Protein AF-A0A822DI60-F1 (afdb_monomer_lite)

Radius of gyration: 18.91 Å; chains: 1; bounding box: 46×36×45 Å

Structure (mmCIF, N/CA/C/O backbone):
data_AF-A0A822DI60-F1
#
_entry.id   AF-A0A822DI60-F1
#
loop_
_atom_site.group_PDB
_atom_site.id
_atom_site.type_symbol
_atom_site.label_atom_id
_atom_site.label_alt_id
_atom_site.label_comp_id
_atom_site.label_asym_id
_atom_site.label_entity_id
_atom_site.label_seq_id
_atom_site.pdbx_PDB_ins_code
_atom_site.Cartn_x
_atom_site.Cartn_y
_atom_site.Cartn_z
_atom_site.occupancy
_atom_site.B_iso_or_equiv
_atom_site.auth_seq_id
_atom_site.auth_comp_id
_atom_site.auth_asym_id
_atom_site.auth_atom_id
_atom_site.pdbx_PDB_model_num
ATOM 1 N N . MET A 1 1 ? 17.955 -31.924 7.484 1.00 44.59 1 MET A N 1
ATOM 2 C CA . MET A 1 1 ? 18.153 -30.607 8.133 1.00 44.59 1 MET A CA 1
ATOM 3 C C . MET A 1 1 ? 18.851 -29.636 7.166 1.00 44.59 1 MET A C 1
ATOM 5 O O . MET A 1 1 ? 19.863 -29.048 7.505 1.00 44.59 1 MET A O 1
ATOM 9 N N . VAL A 1 2 ? 18.333 -29.502 5.933 1.00 52.41 2 VAL A N 1
ATOM 10 C CA . VAL A 1 2 ? 18.968 -28.743 4.822 1.00 52.41 2 VAL A CA 1
ATOM 11 C C . VAL A 1 2 ? 18.237 -27.420 4.524 1.00 52.41 2 VAL A C 1
ATOM 13 O O . VAL A 1 2 ? 18.705 -26.601 3.752 1.00 52.41 2 VAL A O 1
ATOM 16 N N . LEU A 1 3 ? 17.115 -27.136 5.189 1.00 53.62 3 LEU A N 1
ATOM 17 C CA . LEU A 1 3 ? 16.177 -26.096 4.744 1.00 53.62 3 LEU A CA 1
ATOM 18 C C . LEU A 1 3 ? 16.035 -24.911 5.713 1.00 53.62 3 LEU A C 1
ATOM 20 O O . LEU A 1 3 ? 14.958 -24.340 5.804 1.00 53.62 3 LEU A O 1
ATOM 24 N N . GLN A 1 4 ? 17.075 -24.530 6.461 1.00 56.75 4 GLN A N 1
ATOM 25 C CA . GLN A 1 4 ? 17.029 -23.277 7.245 1.00 56.75 4 GLN A CA 1
ATOM 26 C C . GLN A 1 4 ? 17.996 -22.202 6.735 1.00 56.75 4 GLN A C 1
ATOM 28 O O . GLN A 1 4 ? 17.643 -21.027 6.734 1.00 56.75 4 GLN A O 1
ATOM 33 N N . GLY A 1 5 ? 19.167 -22.583 6.211 1.00 60.97 5 GLY A N 1
ATOM 34 C CA . GLY A 1 5 ? 20.145 -21.619 5.693 1.00 60.97 5 GLY A CA 1
ATOM 35 C C . GLY A 1 5 ? 19.729 -20.950 4.378 1.00 60.97 5 GLY A C 1
ATOM 36 O O . GLY A 1 5 ? 19.907 -19.746 4.218 1.00 60.97 5 GLY A O 1
ATOM 37 N N . GLU A 1 6 ? 19.146 -21.702 3.442 1.00 72.31 6 GLU A N 1
ATOM 38 C CA . GLU A 1 6 ? 18.801 -21.174 2.110 1.00 72.31 6 GLU A CA 1
ATOM 39 C C . GLU A 1 6 ? 17.577 -20.251 2.136 1.00 72.31 6 GLU A C 1
ATOM 41 O O . GLU A 1 6 ? 17.566 -19.213 1.473 1.00 72.31 6 GLU A O 1
ATOM 46 N N . TRP A 1 7 ? 16.578 -20.570 2.964 1.00 75.75 7 TRP A N 1
ATOM 47 C CA . TRP A 1 7 ? 15.413 -19.708 3.179 1.00 75.75 7 TRP A CA 1
ATOM 48 C C . TRP A 1 7 ? 15.788 -18.421 3.911 1.00 75.75 7 TRP A C 1
ATOM 50 O O . TRP A 1 7 ? 15.297 -17.359 3.540 1.00 75.75 7 TRP A O 1
ATOM 60 N N . ALA A 1 8 ? 16.713 -18.479 4.877 1.00 78.62 8 ALA A N 1
ATOM 61 C CA . ALA A 1 8 ? 17.246 -17.278 5.518 1.00 78.62 8 ALA A CA 1
ATOM 62 C C . ALA A 1 8 ? 17.951 -16.366 4.499 1.00 78.62 8 ALA A C 1
ATOM 64 O O . ALA A 1 8 ? 17.684 -15.168 4.451 1.00 78.62 8 ALA A O 1
ATOM 65 N N . GLN A 1 9 ? 18.772 -16.936 3.608 1.00 81.75 9 GLN A N 1
ATOM 66 C CA . GLN A 1 9 ? 19.409 -16.175 2.528 1.00 81.75 9 GLN A CA 1
ATOM 67 C C . GLN A 1 9 ? 18.395 -15.581 1.543 1.00 81.75 9 GLN A C 1
ATOM 69 O O . GLN A 1 9 ? 18.609 -14.483 1.027 1.00 81.75 9 GLN A O 1
ATOM 74 N N . LEU A 1 10 ? 17.306 -16.293 1.251 1.00 80.25 10 LEU A N 1
ATOM 75 C CA . LEU A 1 10 ? 16.245 -15.801 0.376 1.00 80.25 10 LEU A CA 1
ATOM 76 C C . LEU A 1 10 ? 15.482 -14.638 1.021 1.00 80.25 10 LEU A C 1
ATOM 78 O O . LEU A 1 10 ? 15.246 -13.624 0.363 1.00 80.25 10 LEU A O 1
ATOM 82 N N . VAL A 1 11 ? 15.143 -14.760 2.306 1.00 79.06 11 VAL A N 1
ATOM 83 C CA . VAL A 1 11 ? 14.493 -13.698 3.083 1.00 79.06 11 VAL A CA 1
ATOM 84 C C . VAL A 1 11 ? 15.393 -12.467 3.149 1.00 79.06 11 VAL A C 1
ATOM 86 O O . VAL A 1 11 ? 14.930 -11.371 2.846 1.00 79.06 11 VAL A O 1
ATOM 89 N N . ASP A 1 12 ? 16.688 -12.635 3.416 1.00 81.69 12 ASP A N 1
ATOM 90 C CA . ASP A 1 12 ? 17.649 -11.528 3.438 1.00 81.69 12 ASP A CA 1
ATOM 91 C C . ASP A 1 12 ? 17.792 -10.844 2.075 1.00 81.69 12 ASP A C 1
ATOM 93 O O . ASP A 1 12 ? 17.821 -9.612 1.990 1.00 81.69 12 ASP A O 1
ATOM 97 N N . LYS A 1 13 ? 17.838 -11.617 0.983 1.00 80.75 13 LYS A N 1
ATOM 98 C CA . LYS A 1 13 ? 17.869 -11.072 -0.384 1.00 80.75 13 LYS A CA 1
ATOM 99 C C . LYS A 1 13 ? 16.590 -10.301 -0.709 1.00 80.75 13 LYS A C 1
ATOM 101 O O . LYS A 1 13 ? 16.669 -9.213 -1.277 1.00 80.75 13 LYS A O 1
ATOM 106 N N . THR A 1 14 ? 15.437 -10.830 -0.311 1.00 78.06 14 THR A N 1
ATOM 107 C CA . THR A 1 14 ? 14.126 -10.200 -0.523 1.00 78.06 14 THR A CA 1
ATOM 108 C C . THR A 1 14 ? 13.999 -8.911 0.290 1.00 78.06 14 THR A C 1
ATOM 110 O O . THR A 1 14 ? 13.631 -7.867 -0.244 1.00 78.06 14 THR A O 1
ATOM 113 N N . LEU A 1 15 ? 14.406 -8.938 1.561 1.00 79.00 15 LEU A N 1
ATOM 114 C CA . LEU A 1 15 ? 14.430 -7.772 2.439 1.00 79.00 15 LEU A CA 1
ATOM 115 C C . LEU A 1 15 ? 15.395 -6.698 1.925 1.00 79.00 15 LEU A C 1
ATOM 117 O O . LEU A 1 15 ? 15.084 -5.506 1.964 1.00 79.00 15 LEU A O 1
ATOM 121 N N . ARG A 1 16 ? 16.566 -7.100 1.420 1.00 79.38 16 ARG A N 1
ATOM 122 C CA . ARG A 1 16 ? 17.525 -6.182 0.797 1.00 79.38 16 ARG A CA 1
ATOM 123 C C . ARG A 1 16 ? 16.939 -5.543 -0.459 1.00 79.38 16 ARG A C 1
ATOM 125 O O . ARG A 1 16 ? 17.097 -4.338 -0.623 1.00 79.38 16 ARG A O 1
ATOM 132 N N . LEU A 1 17 ? 16.242 -6.309 -1.299 1.00 77.06 17 LEU A N 1
ATOM 133 C CA . LEU A 1 17 ? 15.556 -5.788 -2.482 1.00 77.06 17 LEU A CA 1
ATOM 134 C C . LEU A 1 17 ? 14.491 -4.748 -2.096 1.00 77.06 17 LEU A C 1
ATOM 136 O O . LEU A 1 17 ? 14.514 -3.645 -2.636 1.00 77.06 17 LEU A O 1
ATOM 140 N N . SER A 1 18 ? 13.634 -5.054 -1.115 1.00 77.12 18 SER A N 1
ATOM 141 C CA . SER A 1 18 ? 12.632 -4.111 -0.591 1.00 77.12 18 SER A CA 1
ATOM 142 C C . SER A 1 18 ? 13.289 -2.811 -0.122 1.00 77.12 18 SER A C 1
ATOM 144 O O . SER A 1 18 ? 12.964 -1.732 -0.608 1.00 77.12 18 SER A O 1
ATOM 146 N N . LYS A 1 19 ? 14.322 -2.913 0.727 1.00 78.50 19 LYS A N 1
ATOM 147 C CA . LYS A 1 19 ? 15.071 -1.749 1.232 1.00 78.50 19 LYS A CA 1
ATOM 148 C C . LYS A 1 19 ? 15.731 -0.938 0.116 1.00 78.50 19 LYS A C 1
ATOM 150 O O . LYS A 1 19 ? 15.856 0.281 0.236 1.00 78.50 19 LYS A O 1
ATOM 155 N N . MET A 1 20 ? 16.198 -1.595 -0.946 1.00 78.25 20 MET A N 1
ATOM 156 C CA . MET A 1 20 ? 16.793 -0.922 -2.102 1.00 78.25 20 MET A CA 1
ATOM 157 C C . MET A 1 20 ? 15.762 -0.115 -2.890 1.00 78.25 20 MET A C 1
ATOM 159 O O . MET A 1 20 ? 16.103 0.975 -3.358 1.00 78.25 20 MET A O 1
ATOM 163 N N . ILE A 1 21 ? 14.538 -0.633 -3.025 1.00 76.81 21 ILE A N 1
ATOM 164 C CA . ILE A 1 21 ? 13.415 0.048 -3.677 1.00 76.81 21 ILE A CA 1
ATOM 165 C C . ILE A 1 21 ? 13.005 1.269 -2.846 1.00 76.81 21 ILE A C 1
ATOM 167 O O . ILE A 1 21 ? 13.047 2.385 -3.366 1.00 76.81 21 ILE A O 1
ATOM 171 N N . ASP A 1 22 ? 12.751 1.083 -1.547 1.00 74.44 22 ASP A N 1
ATOM 172 C CA . ASP A 1 22 ? 12.283 2.144 -0.643 1.00 74.44 22 ASP A CA 1
ATOM 173 C C . ASP A 1 22 ? 13.270 3.313 -0.540 1.00 74.44 22 ASP A C 1
ATOM 175 O O . ASP A 1 22 ? 12.896 4.482 -0.632 1.00 74.44 22 ASP A O 1
ATOM 179 N N . LYS A 1 23 ? 14.566 3.012 -0.390 1.00 74.38 23 LYS A N 1
ATOM 180 C CA . LYS A 1 23 ? 15.609 4.032 -0.192 1.00 74.38 23 LYS A CA 1
ATOM 181 C C . LYS A 1 23 ? 16.197 4.585 -1.494 1.00 74.38 23 LYS A C 1
ATOM 183 O O . LYS A 1 23 ? 17.186 5.312 -1.447 1.00 74.38 23 LYS A O 1
ATOM 188 N N . ARG A 1 24 ? 15.658 4.208 -2.661 1.00 70.38 24 ARG A N 1
ATOM 189 C CA . ARG A 1 24 ? 16.211 4.541 -3.992 1.00 70.38 24 ARG A CA 1
ATOM 190 C C . ARG A 1 24 ? 17.713 4.219 -4.159 1.00 70.38 24 ARG A C 1
ATOM 192 O O . ARG A 1 24 ? 18.399 4.828 -4.976 1.00 70.38 24 ARG A O 1
ATOM 199 N N . ILE A 1 25 ? 18.230 3.223 -3.429 1.00 73.69 25 ILE A N 1
ATOM 200 C CA . ILE A 1 25 ? 19.659 2.825 -3.436 1.00 73.69 25 ILE A CA 1
ATOM 201 C C . ILE A 1 25 ? 20.020 2.029 -4.706 1.00 73.69 25 ILE A C 1
ATOM 203 O O . ILE A 1 25 ? 21.190 1.865 -5.052 1.00 73.69 25 ILE A O 1
ATOM 207 N N . TRP A 1 26 ? 19.020 1.569 -5.460 1.00 70.06 26 TRP A N 1
ATOM 208 C CA . TRP A 1 26 ? 19.217 0.855 -6.722 1.00 70.06 26 TRP A CA 1
ATOM 209 C C . TRP A 1 26 ? 20.070 1.641 -7.736 1.00 70.06 26 TRP A C 1
ATOM 211 O O . TRP A 1 26 ? 20.826 1.030 -8.482 1.00 70.06 26 TRP A O 1
ATOM 221 N N . GLN A 1 27 ? 20.041 2.979 -7.736 1.00 66.88 27 GLN A N 1
ATOM 222 C CA . GLN A 1 27 ? 20.849 3.785 -8.663 1.00 66.88 27 GLN A CA 1
ATOM 223 C C . GLN A 1 27 ? 22.363 3.643 -8.442 1.00 66.88 27 GLN A C 1
ATOM 225 O O . GLN A 1 27 ? 23.115 3.565 -9.415 1.00 66.88 27 GLN A O 1
ATOM 230 N N . SER A 1 28 ? 22.817 3.599 -7.186 1.00 69.56 28 SER A N 1
ATOM 231 C CA . SER A 1 28 ? 24.243 3.551 -6.836 1.00 69.56 28 SER A CA 1
ATOM 232 C C . SER A 1 28 ? 24.798 2.126 -6.815 1.00 69.56 28 SER A C 1
ATOM 234 O O . SER A 1 28 ? 25.914 1.897 -7.272 1.00 69.56 28 SER A O 1
ATOM 236 N N . GLU A 1 29 ? 24.019 1.143 -6.363 1.00 67.12 29 GLU A N 1
ATOM 237 C CA . GLU A 1 29 ? 24.460 -0.257 -6.323 1.00 67.12 29 GLU A CA 1
ATOM 238 C C . GLU A 1 29 ? 24.487 -0.906 -7.719 1.00 67.12 29 GLU A C 1
ATOM 240 O O . GLU A 1 29 ? 25.373 -1.712 -8.001 1.00 67.12 29 GLU A O 1
ATOM 245 N N . LEU A 1 30 ? 23.602 -0.511 -8.646 1.00 64.12 30 LEU A N 1
ATOM 246 C CA . LEU A 1 30 ? 23.642 -1.005 -10.033 1.00 64.12 30 LEU A CA 1
ATOM 247 C C . LEU A 1 30 ? 24.865 -0.506 -10.812 1.00 64.12 30 LEU A C 1
ATOM 249 O O . LEU A 1 30 ? 25.293 -1.168 -11.753 1.00 64.12 30 LEU A O 1
ATOM 253 N N . MET A 1 31 ? 25.484 0.609 -10.403 1.00 61.34 31 MET A N 1
ATOM 254 C CA . MET A 1 31 ? 26.772 1.037 -10.969 1.00 61.34 31 MET A CA 1
ATOM 255 C C . MET A 1 31 ? 27.882 0.011 -10.712 1.00 61.34 31 MET A C 1
ATOM 257 O O . MET A 1 31 ? 28.800 -0.106 -11.518 1.00 61.34 31 MET A O 1
ATOM 261 N N . ARG A 1 32 ? 27.790 -0.748 -9.612 1.00 67.50 32 ARG A N 1
ATOM 262 C CA . ARG A 1 32 ? 28.762 -1.788 -9.240 1.00 67.50 32 ARG A CA 1
ATOM 263 C C . ARG A 1 32 ? 28.501 -3.123 -9.943 1.00 67.50 32 ARG A C 1
ATOM 265 O O . ARG A 1 32 ? 29.385 -3.974 -9.975 1.00 67.50 32 ARG A O 1
ATOM 272 N N . ALA A 1 33 ? 27.312 -3.313 -10.517 1.00 64.81 33 ALA A N 1
ATOM 273 C CA . ALA A 1 33 ? 26.912 -4.531 -11.212 1.00 64.81 33 ALA A CA 1
ATOM 274 C C . ALA A 1 33 ? 26.340 -4.198 -12.606 1.00 64.81 33 ALA A C 1
ATOM 276 O O . ALA A 1 33 ? 25.121 -4.205 -12.787 1.00 64.81 33 ALA A O 1
ATOM 277 N N . PRO A 1 34 ? 27.195 -3.978 -13.625 1.00 61.94 34 PRO A N 1
ATOM 278 C CA . PRO A 1 34 ? 26.782 -3.547 -14.968 1.00 61.94 34 PRO A CA 1
ATOM 279 C C . PRO A 1 34 ? 26.035 -4.626 -15.772 1.00 61.94 34 PRO A C 1
ATOM 281 O O . PRO A 1 34 ? 25.704 -4.411 -16.932 1.00 61.94 34 PRO A O 1
ATOM 284 N N . ARG A 1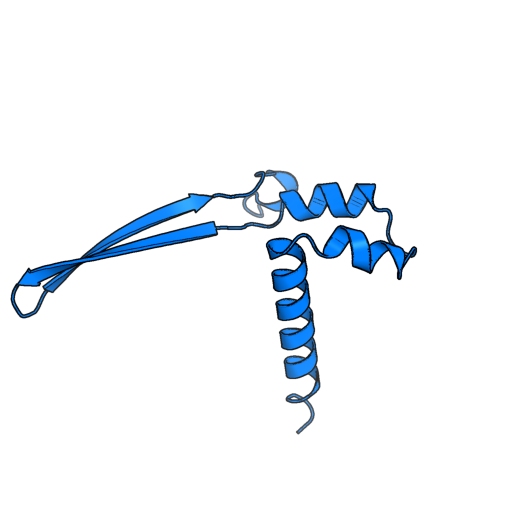 35 ? 25.765 -5.793 -15.169 1.00 66.75 35 ARG A N 1
ATOM 285 C CA . ARG A 1 35 ? 25.071 -6.922 -15.808 1.00 66.75 35 ARG A CA 1
ATOM 286 C C . ARG A 1 35 ? 23.612 -6.626 -16.154 1.00 66.75 35 ARG A C 1
ATOM 288 O O . ARG A 1 35 ? 23.035 -7.358 -16.948 1.00 66.75 35 ARG A O 1
ATOM 295 N N . PHE A 1 36 ? 23.018 -5.589 -15.567 1.00 65.31 36 PHE A N 1
ATOM 296 C CA . PHE A 1 36 ? 21.640 -5.204 -15.843 1.00 65.31 36 PHE A CA 1
ATOM 297 C C . PHE A 1 36 ? 21.558 -3.799 -16.431 1.00 65.31 36 PHE A C 1
ATOM 299 O O . PHE A 1 36 ? 22.145 -2.846 -15.916 1.00 65.31 36 PHE A O 1
ATOM 306 N N . GLU A 1 37 ? 20.761 -3.655 -17.487 1.00 66.75 37 GLU A N 1
ATOM 307 C CA . GLU A 1 37 ? 20.479 -2.356 -18.084 1.00 66.75 37 GLU A CA 1
ATOM 308 C C . GLU A 1 37 ? 19.646 -1.491 -17.127 1.00 66.75 37 GLU A C 1
ATOM 310 O O . GLU A 1 37 ? 18.513 -1.832 -16.768 1.00 66.75 37 GLU A O 1
ATOM 315 N N . LYS A 1 38 ? 20.175 -0.315 -16.764 1.00 68.19 38 LYS A N 1
ATOM 316 C CA . LYS A 1 38 ? 19.504 0.664 -15.885 1.00 68.19 38 LYS A CA 1
ATOM 317 C C . LYS A 1 38 ? 18.072 0.987 -16.328 1.00 68.19 38 LYS A C 1
ATOM 319 O O . LYS A 1 38 ? 17.190 1.161 -15.492 1.00 68.19 38 LYS A O 1
ATOM 324 N N . LYS A 1 39 ? 17.838 1.055 -17.644 1.00 69.31 39 LYS A N 1
ATOM 325 C CA . LYS A 1 39 ? 16.543 1.405 -18.248 1.00 69.31 39 LYS A CA 1
ATOM 326 C C . LYS A 1 39 ? 15.479 0.335 -18.003 1.00 69.31 39 LYS A C 1
ATOM 328 O O . LYS A 1 39 ? 14.322 0.672 -17.768 1.00 69.31 39 LYS A O 1
ATOM 333 N N . THR A 1 40 ? 15.866 -0.937 -18.044 1.00 74.19 40 THR A N 1
ATOM 334 C CA . THR A 1 40 ? 14.956 -2.062 -17.813 1.00 74.19 40 THR A CA 1
ATOM 335 C C . THR A 1 40 ? 14.564 -2.117 -16.346 1.00 74.19 40 THR A C 1
ATOM 337 O O . THR A 1 40 ? 13.378 -2.167 -16.042 1.00 74.19 40 THR A O 1
ATOM 340 N N . ILE A 1 41 ? 15.523 -1.988 -15.429 1.00 76.50 41 ILE A N 1
ATOM 341 C CA . ILE A 1 41 ? 15.228 -1.995 -13.992 1.00 76.50 41 ILE A CA 1
ATOM 342 C C . ILE A 1 41 ? 14.368 -0.794 -13.586 1.00 76.50 41 ILE A C 1
ATOM 344 O O . ILE A 1 41 ? 13.381 -0.979 -12.881 1.00 76.50 41 ILE A O 1
ATOM 348 N N . TYR A 1 42 ? 14.677 0.411 -14.078 1.00 73.12 42 TYR A N 1
ATOM 349 C CA . TYR A 1 42 ? 13.882 1.608 -13.780 1.00 73.12 42 TYR A CA 1
ATOM 350 C C . TYR A 1 42 ? 12.400 1.417 -14.113 1.00 73.12 42 TYR A C 1
ATOM 352 O O . TYR A 1 42 ? 11.532 1.714 -13.298 1.00 73.12 42 TYR A O 1
ATOM 360 N N . LYS A 1 43 ? 12.112 0.836 -15.284 1.00 75.25 43 LYS A N 1
ATOM 361 C CA . LYS A 1 43 ? 10.740 0.538 -15.704 1.00 75.25 43 LYS A CA 1
ATOM 362 C C . LYS A 1 43 ? 10.046 -0.477 -14.800 1.00 75.25 43 LYS A C 1
ATOM 364 O O . LYS A 1 43 ? 8.848 -0.364 -14.602 1.00 75.25 43 LYS A O 1
ATOM 369 N N . HIS A 1 44 ? 10.756 -1.476 -14.282 1.00 75.25 44 HIS A N 1
ATOM 370 C CA . HIS A 1 44 ? 10.139 -2.526 -13.466 1.00 75.25 44 HIS A CA 1
ATOM 371 C C . HIS A 1 44 ? 9.978 -2.118 -12.001 1.00 75.25 44 HIS A C 1
ATOM 373 O O . HIS A 1 44 ? 8.998 -2.515 -11.385 1.00 75.25 44 HIS A O 1
ATOM 379 N N . ILE A 1 45 ? 10.873 -1.289 -11.454 1.00 79.50 45 ILE A N 1
ATOM 380 C CA . ILE A 1 45 ? 10.788 -0.832 -10.058 1.00 79.50 45 ILE A CA 1
ATOM 381 C C . ILE A 1 45 ? 9.493 -0.055 -9.801 1.00 79.50 45 ILE A C 1
ATOM 383 O O . ILE A 1 45 ? 8.862 -0.265 -8.774 1.00 79.50 45 ILE A O 1
ATOM 387 N N . HIS A 1 46 ? 9.062 0.792 -10.737 1.00 77.94 46 HIS A N 1
ATOM 388 C CA . HIS A 1 46 ? 7.816 1.556 -10.595 1.00 77.94 46 HIS A CA 1
ATOM 389 C C . HIS A 1 46 ? 6.545 0.712 -10.725 1.00 77.94 46 HIS A C 1
ATOM 391 O O . HIS A 1 46 ? 5.479 1.160 -10.315 1.00 77.94 46 HIS A O 1
ATOM 397 N N . HIS A 1 47 ? 6.657 -0.492 -11.282 1.00 81.19 47 HIS A N 1
ATOM 398 C CA . HIS A 1 47 ? 5.562 -1.450 -11.333 1.00 81.19 47 HIS A CA 1
ATOM 399 C C . HIS A 1 47 ? 5.486 -2.304 -10.063 1.00 81.19 47 HIS A C 1
ATOM 401 O O . HIS A 1 47 ? 4.499 -2.996 -9.891 1.00 81.19 47 HIS A O 1
ATOM 407 N N . VAL A 1 48 ? 6.488 -2.302 -9.175 1.00 82.19 48 VAL A N 1
ATOM 408 C CA . VAL A 1 48 ? 6.419 -3.114 -7.950 1.00 82.19 48 VAL A CA 1
ATOM 409 C C . VAL A 1 48 ? 5.266 -2.606 -7.080 1.00 82.19 48 VAL A C 1
ATOM 411 O O . VAL A 1 48 ? 5.260 -1.417 -6.767 1.00 82.19 48 VAL A O 1
ATOM 414 N N . PRO A 1 49 ? 4.317 -3.467 -6.661 1.00 79.44 49 PRO A N 1
ATOM 415 C CA . PRO A 1 49 ? 3.164 -3.045 -5.880 1.00 79.44 49 PRO A CA 1
ATOM 416 C C . PRO A 1 49 ? 3.601 -2.572 -4.493 1.00 79.44 49 PRO A C 1
ATOM 418 O O . PRO A 1 49 ? 3.823 -3.373 -3.585 1.00 79.44 49 PRO A O 1
ATOM 421 N N . LYS A 1 50 ? 3.739 -1.256 -4.337 1.00 82.81 50 LYS A N 1
ATOM 422 C CA . LYS A 1 50 ? 3.997 -0.593 -3.061 1.00 82.81 50 LYS A CA 1
ATOM 423 C C . LYS A 1 50 ? 2.687 -0.009 -2.540 1.00 82.81 50 LYS A C 1
ATOM 425 O O . LYS A 1 50 ? 2.016 0.756 -3.233 1.00 82.81 50 LYS A O 1
ATOM 430 N N . LEU A 1 51 ? 2.323 -0.397 -1.324 1.00 85.44 51 LEU A N 1
ATOM 431 C CA . LEU A 1 51 ? 1.137 0.087 -0.626 1.00 85.44 51 LEU A CA 1
ATOM 432 C C . LEU A 1 51 ? 1.580 0.799 0.645 1.00 85.44 51 LEU A C 1
ATOM 434 O O . LEU A 1 51 ? 2.372 0.260 1.417 1.00 85.44 51 LEU A O 1
ATOM 438 N N . GLU A 1 52 ? 1.056 1.994 0.858 1.00 85.44 52 GLU A N 1
ATOM 439 C CA . GLU A 1 52 ? 1.201 2.734 2.102 1.00 85.44 52 GLU A CA 1
ATOM 440 C C . GLU A 1 52 ? -0.096 2.566 2.894 1.00 85.44 52 GLU A C 1
ATOM 442 O O . GLU A 1 52 ? -1.192 2.811 2.385 1.00 85.44 52 GLU A O 1
ATOM 447 N N . LEU A 1 53 ? 0.035 2.054 4.117 1.00 87.56 53 LEU A N 1
ATOM 448 C CA . LEU A 1 53 ? -1.079 1.767 5.013 1.00 87.56 53 LEU A CA 1
ATOM 449 C C . LEU A 1 53 ? -0.997 2.730 6.191 1.00 87.56 53 LEU A C 1
ATOM 451 O O . LEU A 1 53 ? 0.007 2.736 6.904 1.00 87.56 53 LEU A O 1
ATOM 455 N N . ASP A 1 54 ? -2.054 3.503 6.403 1.00 91.19 54 ASP A N 1
ATOM 456 C CA . ASP A 1 54 ? -2.230 4.321 7.597 1.00 91.19 54 ASP A CA 1
ATOM 457 C C . ASP A 1 54 ? -3.450 3.824 8.375 1.00 91.19 54 ASP A C 1
ATOM 459 O O . ASP A 1 54 ? -4.460 3.419 7.796 1.00 91.19 54 ASP A O 1
ATOM 463 N N . VAL A 1 55 ? -3.330 3.779 9.697 1.00 94.69 55 VAL A N 1
ATOM 464 C CA . VAL A 1 55 ? -4.325 3.163 10.574 1.00 94.69 55 VAL A CA 1
ATOM 465 C C . VAL A 1 55 ? -4.651 4.114 11.708 1.00 94.69 55 VAL A C 1
ATOM 467 O O . VAL A 1 55 ? -3.831 4.353 12.593 1.00 94.69 55 VAL A O 1
ATOM 470 N N . HIS A 1 56 ? -5.894 4.583 11.737 1.00 94.31 56 HIS A N 1
ATOM 471 C CA . HIS A 1 56 ? -6.435 5.326 12.862 1.00 94.31 56 HIS A CA 1
ATOM 472 C C . HIS A 1 56 ? -7.322 4.417 13.718 1.00 94.31 56 HIS A C 1
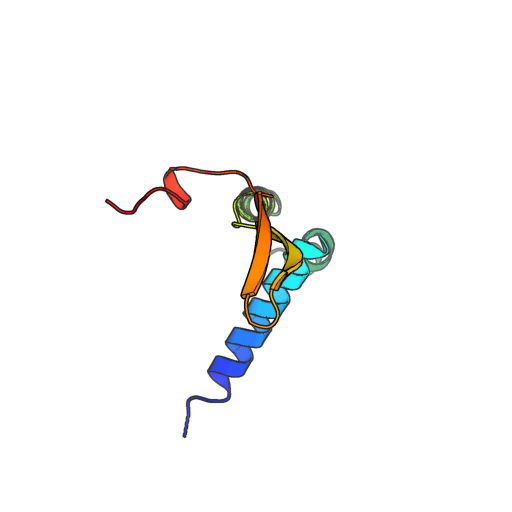ATOM 474 O O . HIS A 1 56 ? -8.300 3.840 13.245 1.00 94.31 56 HIS A O 1
ATOM 480 N N . VAL A 1 57 ? -6.978 4.280 15.000 1.00 94.94 57 VAL A N 1
ATOM 481 C CA . VAL A 1 57 ? -7.717 3.440 15.951 1.00 94.94 57 VAL A CA 1
ATOM 482 C C . VAL A 1 57 ? -8.371 4.327 16.999 1.00 94.94 57 VAL A C 1
ATOM 484 O O . VAL A 1 57 ? -7.686 5.074 17.695 1.00 94.94 57 VAL A O 1
ATOM 487 N N . SER A 1 58 ? -9.690 4.217 17.151 1.00 94.12 58 SER A N 1
ATOM 488 C CA . SER A 1 58 ? -10.445 4.923 18.188 1.00 94.12 58 SER A CA 1
ATOM 489 C C . SER A 1 58 ? -11.353 3.962 18.966 1.00 94.12 58 SER A C 1
ATOM 491 O O . SER A 1 58 ? -12.022 3.119 18.370 1.00 94.12 58 SER A O 1
ATOM 493 N N . PRO A 1 59 ? -11.392 4.029 20.307 1.00 94.69 59 PRO A N 1
ATOM 494 C CA . PRO A 1 59 ? -12.303 3.202 21.091 1.00 94.69 59 PRO A CA 1
ATOM 495 C C . PRO A 1 59 ? -13.750 3.688 20.938 1.00 94.69 59 PRO A C 1
ATOM 497 O O . PRO A 1 59 ? -14.017 4.881 21.058 1.00 94.69 59 PRO A O 1
ATOM 500 N N . ILE A 1 60 ? -14.688 2.762 20.711 1.00 95.06 60 ILE A N 1
ATOM 501 C CA . ILE A 1 60 ? -16.133 3.065 20.680 1.00 95.06 60 ILE A CA 1
ATOM 502 C C . ILE A 1 60 ? -16.767 2.676 22.018 1.00 95.06 60 ILE A C 1
ATOM 504 O O . ILE A 1 60 ? -17.528 3.440 22.607 1.00 95.06 60 ILE A O 1
ATOM 508 N N . THR A 1 61 ? -16.434 1.486 22.525 1.00 95.19 61 THR A N 1
ATOM 509 C CA . THR A 1 61 ? -16.886 0.985 23.831 1.00 95.19 61 THR A CA 1
ATOM 510 C C . THR A 1 61 ? -15.750 0.256 24.546 1.00 95.19 61 THR A C 1
ATOM 512 O O . THR A 1 61 ? -14.681 0.043 23.979 1.00 95.19 61 THR A O 1
ATOM 515 N N . ARG A 1 62 ? -15.985 -0.2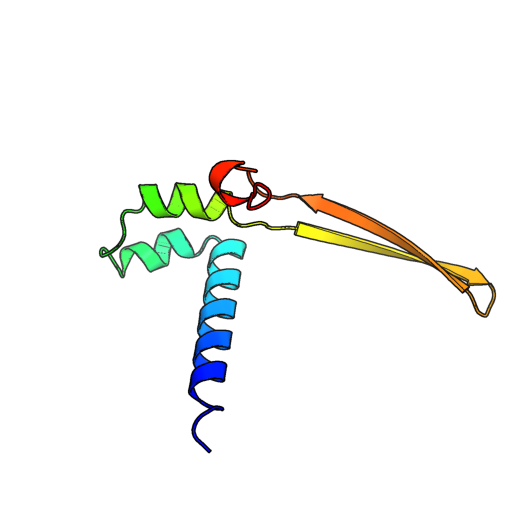00 25.787 1.00 92.75 62 ARG A N 1
ATOM 516 C CA . ARG A 1 62 ? -14.996 -0.966 26.573 1.00 92.75 62 ARG A CA 1
ATOM 517 C C . ARG A 1 62 ? -14.492 -2.242 25.885 1.00 92.75 62 ARG A C 1
ATOM 519 O O . ARG A 1 62 ? -13.462 -2.759 26.295 1.00 92.75 62 ARG A O 1
ATOM 526 N N . LEU A 1 63 ? -15.215 -2.751 24.885 1.00 94.88 63 LEU A N 1
ATOM 527 C CA . LEU A 1 63 ? -14.897 -3.999 24.186 1.00 94.88 63 LEU A CA 1
ATOM 528 C C . LEU A 1 63 ? -14.811 -3.842 22.659 1.00 94.88 63 LEU A C 1
ATOM 530 O O . LEU A 1 63 ? -14.600 -4.835 21.971 1.00 94.88 63 LEU A O 1
ATOM 534 N N . THR A 1 64 ? -14.988 -2.635 22.106 1.00 94.31 64 THR A N 1
ATOM 535 C CA . THR A 1 64 ? -14.976 -2.427 20.647 1.00 94.31 64 THR A CA 1
ATOM 536 C C . THR A 1 64 ? -14.102 -1.244 20.250 1.00 94.31 64 THR A C 1
ATOM 538 O O . THR A 1 64 ? -14.190 -0.156 20.826 1.00 94.31 64 THR A O 1
ATOM 541 N N . LEU A 1 65 ? -13.265 -1.471 19.237 1.00 95.75 65 LEU A N 1
ATOM 542 C CA . LEU A 1 65 ? -12.410 -0.469 18.613 1.00 95.75 65 LEU A CA 1
ATOM 543 C C . LEU A 1 65 ? -12.908 -0.212 17.192 1.00 95.75 65 LEU A C 1
ATOM 545 O O . LEU A 1 65 ? -13.197 -1.148 16.446 1.00 95.75 65 LEU A O 1
ATOM 549 N N . LYS A 1 66 ? -12.976 1.057 16.814 1.00 93.94 66 LYS A N 1
ATOM 550 C CA . LYS A 1 66 ? -13.087 1.492 15.430 1.00 93.94 66 LYS A CA 1
ATOM 551 C C . LYS A 1 66 ? -11.688 1.537 14.837 1.00 93.94 66 LYS A C 1
ATOM 553 O O . LYS A 1 66 ? -10.795 2.153 15.417 1.00 93.94 66 LYS A O 1
ATOM 558 N N . ILE A 1 67 ? -11.518 0.905 13.686 1.00 95.31 67 ILE A N 1
ATOM 559 C CA . ILE A 1 67 ? -10.282 0.950 12.911 1.00 95.31 67 ILE A CA 1
ATOM 560 C C . ILE A 1 67 ? -10.622 1.601 11.577 1.00 95.31 67 ILE A C 1
ATOM 562 O O . ILE A 1 67 ? -11.445 1.086 10.823 1.00 95.31 67 ILE A O 1
ATOM 566 N N . GLU A 1 68 ? -10.005 2.739 11.301 1.00 94.31 68 GLU A N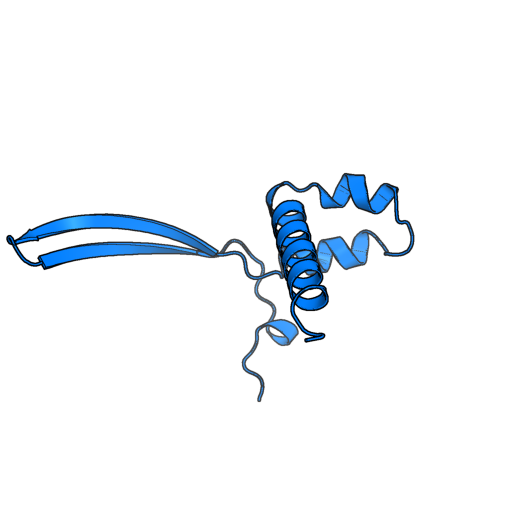 1
ATOM 567 C CA . GLU A 1 68 ? -10.041 3.402 10.006 1.00 94.31 68 GLU A CA 1
ATOM 568 C C . GLU A 1 68 ? -8.712 3.113 9.311 1.00 94.31 68 GLU A C 1
ATOM 570 O O . GLU A 1 68 ? -7.660 3.591 9.732 1.00 94.31 68 GLU A O 1
ATOM 575 N N . LEU A 1 69 ? -8.759 2.265 8.284 1.00 92.81 69 LEU A N 1
ATOM 576 C CA . LEU A 1 69 ? -7.605 1.905 7.468 1.00 92.81 69 LEU A CA 1
ATOM 577 C C . LEU A 1 69 ? -7.621 2.751 6.192 1.00 92.81 69 LEU A C 1
ATOM 579 O O . LEU A 1 69 ? -8.520 2.601 5.363 1.00 92.81 69 LEU A O 1
ATOM 583 N N . ALA A 1 70 ? -6.620 3.607 6.021 1.00 90.88 70 ALA A N 1
ATOM 584 C CA . ALA A 1 70 ? -6.357 4.312 4.777 1.00 90.88 70 ALA A CA 1
ATOM 585 C C . ALA A 1 70 ? -5.285 3.553 3.984 1.00 90.88 70 ALA A C 1
ATOM 587 O O . ALA A 1 70 ? -4.192 3.286 4.481 1.00 90.88 70 ALA A O 1
ATOM 588 N N . ILE A 1 71 ? -5.614 3.190 2.743 1.00 91.25 71 ILE A N 1
ATOM 589 C CA . ILE A 1 71 ? -4.710 2.483 1.832 1.00 91.25 71 ILE A CA 1
ATOM 590 C C . ILE A 1 71 ? -4.393 3.417 0.671 1.00 91.25 71 ILE A C 1
ATOM 592 O O . ILE A 1 71 ? -5.288 3.787 -0.089 1.00 91.25 71 ILE A O 1
ATOM 596 N N . ALA A 1 72 ? -3.122 3.771 0.517 1.00 88.69 72 ALA A N 1
ATOM 597 C CA . ALA A 1 72 ? -2.617 4.515 -0.626 1.00 88.69 72 ALA A CA 1
ATOM 598 C C . ALA A 1 72 ? -1.737 3.607 -1.494 1.00 88.69 72 ALA A C 1
ATOM 600 O O . ALA A 1 72 ? -0.877 2.877 -1.002 1.00 88.69 72 ALA A O 1
ATOM 601 N N . THR A 1 73 ? -1.960 3.633 -2.805 1.00 87.25 73 THR A N 1
ATOM 602 C CA . THR A 1 73 ? -1.145 2.894 -3.777 1.00 87.25 73 THR A CA 1
ATOM 603 C C . THR A 1 73 ? -0.019 3.790 -4.292 1.00 87.25 73 THR A C 1
ATOM 605 O O . THR A 1 73 ? -0.306 4.828 -4.886 1.00 87.25 73 THR A O 1
ATOM 608 N N . ASP A 1 74 ? 1.239 3.376 -4.131 1.00 82.81 74 ASP A N 1
ATOM 609 C CA . ASP A 1 74 ? 2.427 4.088 -4.633 1.00 82.81 74 ASP A CA 1
ATOM 610 C C . ASP A 1 74 ? 3.150 3.261 -5.711 1.00 82.81 74 ASP A C 1
ATOM 612 O O . ASP A 1 74 ? 4.329 2.925 -5.603 1.00 82.81 74 ASP A O 1
ATOM 616 N N . PHE A 1 75 ? 2.413 2.858 -6.750 1.00 84.38 75 PHE A N 1
ATOM 617 C CA . PHE A 1 75 ? 2.979 2.145 -7.895 1.00 84.38 75 PHE A CA 1
ATOM 618 C C . PHE A 1 75 ? 2.162 2.347 -9.171 1.00 84.38 75 PHE A C 1
ATOM 620 O O . PHE A 1 75 ? 0.995 2.738 -9.143 1.00 84.38 75 PHE A O 1
ATOM 627 N N . GLN A 1 76 ? 2.786 2.068 -10.312 1.00 82.88 76 GLN A N 1
ATOM 628 C CA . GLN A 1 76 ? 2.133 2.097 -11.612 1.00 82.88 76 GLN A CA 1
ATOM 629 C C . GLN A 1 76 ? 1.489 0.742 -11.894 1.00 82.88 76 GLN A C 1
ATOM 631 O O . GLN A 1 76 ? 2.170 -0.280 -11.988 1.00 82.88 76 GLN A O 1
ATOM 636 N N . TRP A 1 77 ? 0.169 0.737 -12.060 1.00 82.56 77 TRP A N 1
ATOM 637 C CA . TRP A 1 77 ? -0.544 -0.462 -12.478 1.00 82.56 77 TRP A CA 1
ATOM 638 C C . TRP A 1 77 ? -0.209 -0.816 -13.932 1.00 82.56 77 TRP A C 1
ATOM 640 O O . TRP A 1 77 ? -0.080 0.050 -14.796 1.00 82.56 77 TRP A O 1
ATOM 650 N N . ASN A 1 78 ? -0.086 -2.112 -14.210 1.00 82.94 78 ASN A N 1
ATOM 651 C CA . ASN A 1 78 ? 0.156 -2.633 -15.552 1.00 82.94 78 ASN A CA 1
ATOM 652 C C . ASN A 1 78 ? -0.611 -3.941 -15.718 1.00 82.94 78 ASN A C 1
ATOM 654 O O . ASN A 1 78 ? -0.233 -4.936 -15.103 1.00 82.94 78 ASN A O 1
ATOM 658 N N . ASP A 1 79 ? -1.644 -3.946 -16.559 1.00 84.56 79 ASP A N 1
ATOM 659 C CA . ASP A 1 79 ? -2.554 -5.087 -16.729 1.00 84.56 79 ASP A CA 1
ATOM 660 C C . ASP A 1 79 ? -1.857 -6.373 -17.185 1.00 84.56 79 ASP A C 1
ATOM 662 O O . ASP A 1 79 ? -2.319 -7.465 -16.877 1.00 84.56 79 ASP A O 1
ATOM 666 N N . LYS A 1 80 ? -0.717 -6.275 -17.879 1.00 82.62 80 LYS A N 1
ATOM 667 C CA . LYS A 1 80 ? 0.044 -7.457 -18.319 1.00 82.62 80 LYS A CA 1
ATOM 668 C C . LYS A 1 80 ? 0.794 -8.147 -17.179 1.00 82.62 80 LYS A C 1
ATOM 670 O O . LYS A 1 80 ? 1.171 -9.303 -17.327 1.00 82.62 80 LYS A O 1
ATOM 675 N N . ILE A 1 81 ? 1.066 -7.421 -16.093 1.00 81.62 81 ILE A N 1
ATOM 676 C CA . ILE A 1 81 ? 1.862 -7.885 -14.947 1.00 81.62 81 ILE A CA 1
ATOM 677 C C . ILE A 1 81 ? 0.963 -8.127 -13.727 1.00 81.62 81 ILE A C 1
ATOM 679 O O . ILE A 1 81 ? 1.148 -9.103 -13.012 1.00 81.62 81 ILE A O 1
ATOM 683 N N . HIS A 1 82 ? -0.004 -7.237 -13.502 1.00 84.75 82 HIS A N 1
ATOM 684 C CA . HIS A 1 82 ? -0.866 -7.201 -12.316 1.00 84.75 82 HIS A CA 1
ATOM 685 C C . HIS A 1 82 ? -2.302 -7.637 -12.588 1.00 84.75 82 HIS A C 1
ATOM 687 O O . HIS A 1 82 ? -3.083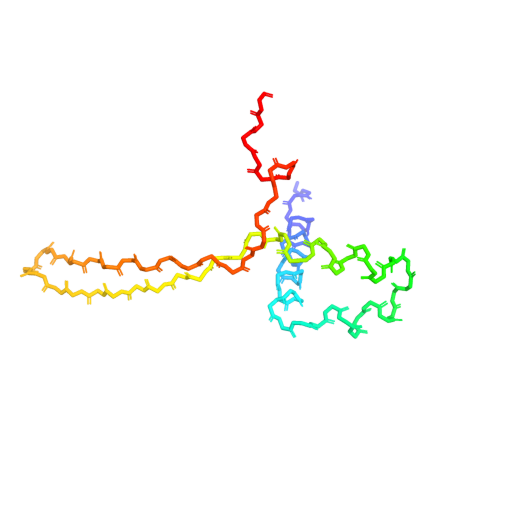 -7.785 -11.650 1.00 84.75 82 HIS A O 1
ATOM 693 N N . GLY A 1 83 ? -2.672 -7.797 -13.861 1.00 82.62 83 GLY A N 1
ATOM 694 C CA . GLY A 1 83 ? -3.991 -8.286 -14.224 1.00 82.62 83 GLY A CA 1
ATOM 695 C C . GLY A 1 83 ? -4.255 -9.663 -13.622 1.00 82.62 83 GLY A C 1
ATOM 696 O O . GLY A 1 83 ? -3.343 -10.411 -13.269 1.00 82.62 83 GLY A O 1
ATOM 697 N N . ILE A 1 84 ? -5.533 -10.004 -13.512 1.00 82.06 84 ILE A N 1
ATOM 698 C CA . ILE A 1 84 ? -5.944 -11.333 -13.068 1.00 82.06 84 ILE A CA 1
ATOM 699 C C . ILE A 1 84 ? -5.428 -12.343 -14.097 1.00 82.06 84 ILE A C 1
ATOM 701 O O . ILE A 1 84 ? -5.733 -12.221 -15.286 1.00 82.06 84 ILE A O 1
ATOM 705 N N . ALA A 1 85 ? -4.644 -13.321 -13.639 1.00 70.06 85 ALA A N 1
ATOM 706 C CA . ALA A 1 85 ? -4.252 -14.453 -14.464 1.00 70.06 85 ALA A CA 1
ATOM 707 C C . ALA A 1 85 ? -5.532 -15.169 -14.917 1.00 70.06 85 ALA A C 1
ATOM 709 O O . ALA A 1 85 ? -6.263 -15.714 -14.089 1.00 70.06 85 ALA A O 1
ATOM 710 N N . LYS A 1 86 ? -5.841 -15.062 -16.210 1.00 56.41 86 LYS A N 1
ATOM 711 C CA . LYS A 1 86 ? -6.935 -15.802 -16.843 1.00 56.41 86 LYS A CA 1
ATOM 712 C C . LYS A 1 86 ? -6.530 -17.241 -17.106 1.00 56.41 86 LYS A C 1
ATOM 714 O O . LYS A 1 86 ? -5.351 -17.450 -17.467 1.00 56.41 86 LYS A O 1
#

pLDDT: mean 78.69, std 11.39, range [44.59, 95.75]

Foldseek 3Di:
DPPDVVVVVVVVVVVVVVVCLVVVVCVVVCVVPVVDDPVVVVVVSQAPWDKDWDWDWDDPDPPDIDIDIDIDTRHDDDCVVPNDDD

Se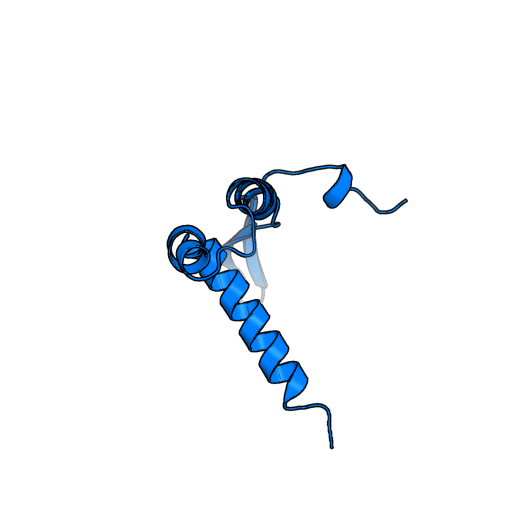condary structure (DSSP, 8-state):
--SSHHHHHHHHHHHHHHHHHHTTTHHHHGGG-TTS-HHHHHHHHTTS--EEEEEEEEEEETTEEEEEEEEEE-S---HHHHS---

Sequence (86 aa):
MVLQGEWAQLVDKTLRLSKMIDKRIWQSELMRAPRFEKKTIYKHIHHVPKLELDVHVSPITRLTLKIELAIATDFQWNDKIHGIAK